Protein AF-W0GQJ8-F1 (afdb_monomer)

Solvent-accessible surface area (backbone atoms only — not comparable to full-atom values): 8960 Å² total; per-residue (Å²): 137,80,65,49,78,54,101,68,22,38,37,36,76,47,78,75,57,93,57,28,29,38,40,39,37,34,38,70,86,71,81,49,79,47,79,46,49,24,33,70,84,68,80,46,71,50,62,57,69,75,44,89,71,63,51,78,64,37,45,52,53,51,49,56,51,50,53,52,52,49,52,46,51,66,75,76,41,80,91,71,61,64,68,58,53,52,50,50,50,44,51,75,75,37,70,55,41,80,42,62,89,45,84,92,41,81,85,30,35,40,35,22,39,62,91,76,65,48,74,80,49,75,46,70,91,69,64,68,84,75,71,55,71,94,62,89,83,64,76,76,79,76,79,80,128

Organism: NCBI:txid838561

Mean predicted aligned error: 10.66 Å

Nearest PDB structures (foldseek):
  3h9x-assembly1_A  TM=8.251E-01  e=6.323E-02  Pseudomonas syringae pv. tomato
  2oy5-assembly1_O  TM=7.895E-01  e=1.108E+00  Borreliella burgdorferi
  4n7c-assembly1_A  TM=8.282E-01  e=5.065E+00  Blattella germanica
  6y2s-assembly1_A  TM=6.500E-01  e=5.693E+00  Escherichia coli K-12
  6y2r-asse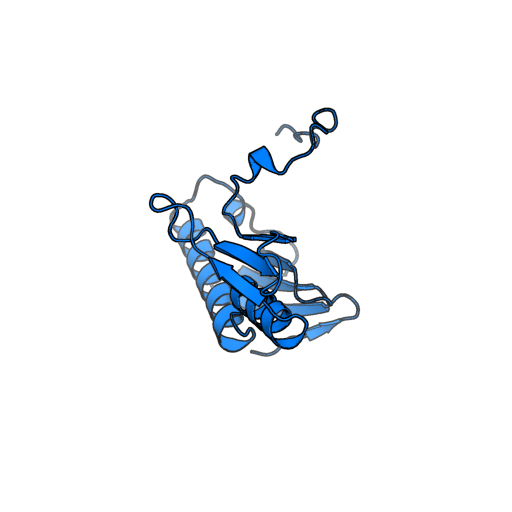mbly1_A  TM=2.737E-01  e=8.571E+00  Escherichia coli K-12

Structure (mmCIF, N/CA/C/O backbone):
data_AF-W0GQJ8-F1
#
_entry.id   AF-W0GQJ8-F1
#
loop_
_atom_site.group_PDB
_atom_site.id
_atom_site.type_symbol
_atom_site.label_atom_id
_atom_site.label_alt_id
_atom_site.label_comp_id
_atom_site.label_asym_id
_atom_site.label_entity_id
_atom_site.label_seq_id
_atom_site.pdbx_PDB_ins_code
_atom_site.Cartn_x
_atom_site.Cartn_y
_atom_site.Cartn_z
_atom_site.occupancy
_atom_site.B_iso_or_equiv
_atom_site.auth_seq_id
_atom_site.auth_comp_id
_atom_site.auth_asym_id
_atom_site.auth_atom_id
_atom_site.pdbx_PDB_model_num
ATOM 1 N N . MET A 1 1 ? -1.853 -10.595 -16.671 1.00 78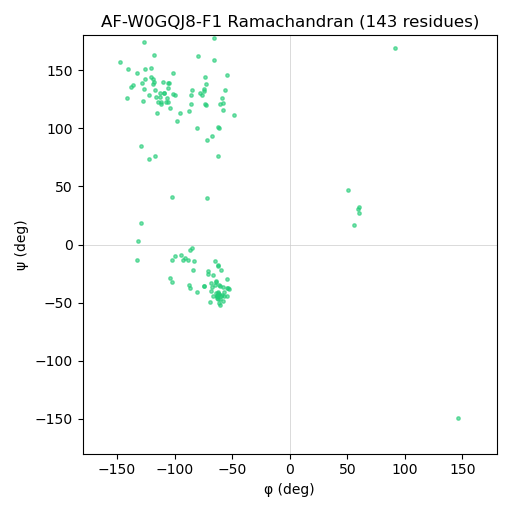.38 1 MET A N 1
ATOM 2 C CA . MET A 1 1 ? -0.418 -10.582 -16.312 1.00 78.38 1 MET A CA 1
ATOM 3 C C . MET A 1 1 ? -0.067 -11.933 -15.739 1.00 78.38 1 MET A C 1
ATOM 5 O O . MET A 1 1 ? -0.856 -12.447 -14.957 1.00 78.38 1 MET A O 1
ATOM 9 N N . GLU A 1 2 ? 1.076 -12.492 -16.117 1.00 84.81 2 GLU A N 1
ATOM 10 C CA . GLU A 1 2 ? 1.544 -13.774 -15.587 1.00 84.81 2 GLU A CA 1
ATOM 11 C C . GLU A 1 2 ? 2.716 -13.528 -14.638 1.00 84.81 2 GLU A C 1
ATOM 13 O O . GLU A 1 2 ? 3.705 -12.902 -15.016 1.00 84.81 2 GLU A O 1
ATOM 18 N N . PHE A 1 3 ? 2.578 -13.983 -13.393 1.00 89.75 3 PHE A N 1
ATOM 19 C CA . PHE A 1 3 ? 3.616 -13.888 -12.372 1.00 89.75 3 PHE A CA 1
ATOM 20 C C . PHE A 1 3 ? 4.256 -15.256 -12.156 1.00 89.75 3 PHE A C 1
ATOM 22 O O . PHE A 1 3 ? 3.566 -16.271 -12.059 1.00 89.75 3 PHE A O 1
ATOM 29 N N . ILE A 1 4 ? 5.576 -15.268 -12.012 1.00 92.75 4 ILE A N 1
ATOM 30 C CA . ILE A 1 4 ? 6.346 -16.432 -11.590 1.00 92.75 4 ILE A CA 1
ATOM 31 C C . ILE A 1 4 ? 6.347 -16.450 -10.063 1.00 92.75 4 ILE A C 1
ATOM 33 O O . ILE A 1 4 ? 6.797 -15.498 -9.427 1.00 92.75 4 ILE A O 1
ATOM 37 N N . ASN A 1 5 ? 5.844 -17.529 -9.471 1.00 90.06 5 ASN A N 1
ATOM 38 C CA . ASN A 1 5 ? 5.883 -17.735 -8.027 1.00 90.06 5 ASN A CA 1
ATOM 39 C C . ASN A 1 5 ? 7.220 -18.375 -7.630 1.00 90.06 5 ASN A C 1
ATOM 41 O O . ASN A 1 5 ? 7.614 -19.395 -8.197 1.00 90.06 5 ASN A O 1
ATOM 45 N N . ASN A 1 6 ? 7.910 -17.785 -6.659 1.00 85.69 6 ASN A N 1
ATOM 46 C CA . ASN A 1 6 ? 9.083 -18.369 -6.025 1.00 85.69 6 ASN A CA 1
ATOM 47 C C . ASN A 1 6 ? 8.906 -18.401 -4.493 1.00 85.69 6 ASN A C 1
ATOM 49 O O . ASN A 1 6 ? 7.946 -17.873 -3.939 1.00 85.69 6 ASN A O 1
ATOM 53 N N . GLN A 1 7 ? 9.843 -19.020 -3.773 1.00 81.56 7 GLN A N 1
ATOM 54 C CA . GLN A 1 7 ? 9.745 -19.142 -2.309 1.00 81.56 7 GLN A CA 1
ATOM 55 C C . GLN A 1 7 ? 9.742 -17.788 -1.566 1.00 81.56 7 GLN A C 1
ATOM 57 O O . GLN A 1 7 ? 9.302 -17.729 -0.416 1.00 81.56 7 GLN A O 1
ATOM 62 N N . GLU A 1 8 ? 10.198 -16.713 -2.215 1.00 85.31 8 GLU A N 1
ATOM 63 C CA . GLU A 1 8 ? 10.331 -15.364 -1.653 1.00 85.31 8 GLU A CA 1
ATOM 64 C C . GLU A 1 8 ? 9.179 -14.415 -2.046 1.00 85.31 8 GLU A C 1
ATOM 66 O O . GLU A 1 8 ? 9.057 -13.335 -1.464 1.00 85.31 8 GLU A O 1
ATOM 71 N N . GLY A 1 9 ? 8.311 -14.808 -2.989 1.00 91.50 9 GLY A N 1
ATOM 72 C CA . GLY A 1 9 ? 7.197 -14.000 -3.479 1.00 91.50 9 GLY A CA 1
ATOM 73 C C . GLY A 1 9 ? 6.873 -14.196 -4.966 1.00 91.50 9 GLY A C 1
ATOM 74 O O . GLY A 1 9 ? 7.023 -15.279 -5.530 1.00 91.50 9 GLY A O 1
ATOM 75 N N . LEU A 1 10 ? 6.383 -13.134 -5.606 1.00 93.44 10 LEU A N 1
ATOM 76 C CA . LEU A 1 10 ? 6.001 -13.121 -7.018 1.00 93.44 10 LEU A CA 1
ATOM 77 C C . LEU A 1 10 ? 6.971 -12.278 -7.841 1.00 93.44 10 LEU A C 1
ATOM 79 O O . LEU A 1 10 ? 7.366 -11.187 -7.433 1.00 93.44 10 LEU A O 1
ATOM 83 N N . ILE A 1 11 ? 7.304 -12.754 -9.037 1.00 94.25 11 ILE A N 1
ATOM 84 C CA . ILE A 1 11 ? 8.158 -12.049 -9.990 1.00 94.25 11 ILE A CA 1
ATOM 85 C C . ILE A 1 11 ? 7.405 -11.859 -11.305 1.00 94.25 11 ILE A C 1
ATOM 87 O O . ILE A 1 11 ? 6.908 -12.817 -11.889 1.00 94.25 11 ILE A O 1
ATOM 91 N N . LEU A 1 12 ? 7.367 -10.624 -11.796 1.00 94.19 12 LEU A N 1
ATOM 92 C CA . LEU A 1 12 ? 6.941 -10.285 -13.150 1.00 94.19 12 LEU A CA 1
ATOM 93 C C . LEU A 1 12 ? 8.142 -9.757 -13.928 1.00 94.19 12 LEU A C 1
ATOM 95 O O . LEU A 1 12 ? 8.831 -8.847 -13.470 1.00 94.19 12 LEU A O 1
ATOM 99 N N . ILE A 1 13 ? 8.358 -10.303 -15.120 1.00 93.75 13 ILE A N 1
ATOM 100 C CA . ILE A 1 13 ? 9.368 -9.826 -16.064 1.00 93.75 13 ILE A CA 1
ATOM 101 C C . ILE A 1 13 ? 8.630 -9.327 -17.303 1.00 93.75 13 ILE A C 1
ATOM 103 O O . ILE A 1 13 ? 7.807 -10.051 -17.862 1.00 93.75 13 ILE A O 1
ATOM 107 N N . LYS A 1 14 ? 8.896 -8.088 -17.726 1.00 93.44 14 LYS A N 1
ATOM 108 C CA . LYS A 1 14 ? 8.274 -7.498 -18.920 1.00 93.44 14 LYS A CA 1
ATOM 109 C C . LYS A 1 14 ? 9.308 -6.725 -19.729 1.00 93.44 14 LYS A C 1
ATOM 111 O O . LYS A 1 14 ? 10.086 -5.952 -19.178 1.00 93.44 14 LYS A O 1
ATOM 116 N N . THR A 1 15 ? 9.298 -6.897 -21.043 1.00 92.19 15 THR A N 1
ATOM 117 C CA . THR A 1 15 ? 10.159 -6.125 -21.945 1.00 92.19 15 THR A CA 1
ATOM 118 C C . THR A 1 15 ? 9.579 -4.722 -22.141 1.0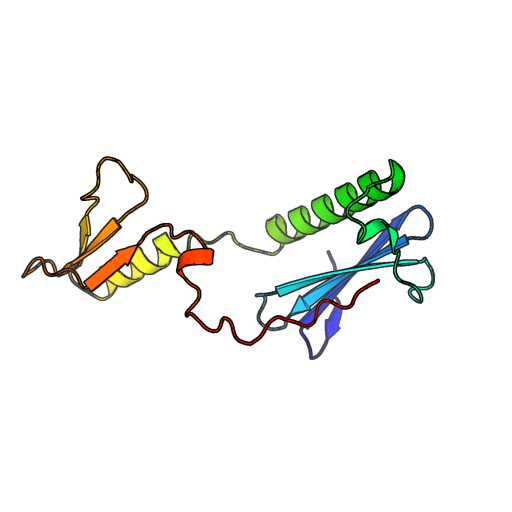0 92.19 15 THR A C 1
ATOM 120 O O . THR A 1 15 ? 8.392 -4.569 -22.426 1.00 92.19 15 THR A O 1
ATOM 123 N N . LEU A 1 16 ? 10.406 -3.685 -21.978 1.00 85.69 16 LEU A N 1
ATOM 124 C CA . LEU A 1 16 ? 10.011 -2.272 -22.116 1.00 85.69 16 LEU A CA 1
ATOM 125 C C . LEU A 1 16 ? 10.278 -1.694 -23.523 1.00 85.69 16 LEU A C 1
ATOM 127 O O . LEU A 1 16 ? 9.825 -0.579 -23.833 1.00 85.69 16 LEU A O 1
ATOM 131 N N . GLY A 1 17 ? 10.992 -2.452 -24.362 1.00 80.94 17 GLY A N 1
ATOM 132 C CA . GLY A 1 17 ? 11.551 -2.032 -25.653 1.00 80.94 17 GLY A CA 1
ATOM 133 C C . GLY A 1 17 ? 12.984 -1.500 -25.523 1.00 80.94 17 GLY A C 1
ATOM 134 O O . GLY A 1 1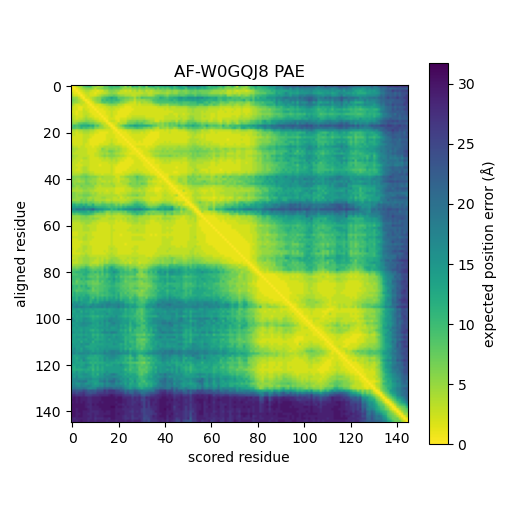7 ? 13.450 -1.271 -24.408 1.00 80.94 17 GLY A O 1
ATOM 135 N N . ASN A 1 18 ? 13.667 -1.299 -26.659 1.00 77.12 18 ASN A N 1
ATOM 136 C CA . ASN A 1 18 ? 15.060 -0.818 -26.737 1.00 77.12 18 ASN A CA 1
ATOM 137 C C . ASN A 1 18 ? 16.027 -1.604 -25.837 1.00 77.12 18 ASN A C 1
ATOM 139 O O . ASN A 1 18 ? 16.789 -1.009 -25.077 1.00 77.12 18 ASN A O 1
ATOM 143 N N . ASP A 1 19 ? 15.941 -2.933 -25.887 1.00 86.25 19 ASP A N 1
ATOM 144 C CA . ASP A 1 19 ? 16.831 -3.830 -25.147 1.00 86.25 19 ASP A CA 1
ATOM 145 C C . ASP A 1 19 ? 16.806 -3.639 -23.623 1.00 86.25 19 ASP A C 1
ATOM 147 O O . ASP A 1 19 ? 17.802 -3.879 -22.950 1.00 86.25 19 ASP A O 1
ATOM 151 N N . LEU A 1 20 ? 15.663 -3.221 -23.066 1.00 92.19 20 LEU A N 1
ATOM 152 C CA . LEU A 1 20 ? 15.452 -3.137 -21.622 1.00 92.19 20 LEU A CA 1
ATOM 153 C C . LEU A 1 20 ? 14.311 -4.040 -21.157 1.00 92.19 20 LEU A C 1
ATOM 155 O O . LEU A 1 20 ? 13.243 -4.123 -21.776 1.00 92.19 20 LEU A O 1
ATOM 159 N N . ASN A 1 21 ? 14.516 -4.634 -19.990 1.00 93.44 21 ASN A N 1
ATOM 160 C CA . ASN A 1 21 ? 13.535 -5.424 -19.270 1.00 93.44 21 ASN A CA 1
ATOM 161 C C . ASN A 1 21 ? 13.274 -4.807 -17.897 1.00 93.44 21 ASN A C 1
ATOM 163 O O . ASN A 1 21 ? 14.178 -4.293 -17.243 1.00 93.44 21 ASN A O 1
ATOM 167 N N . VAL A 1 22 ? 12.030 -4.880 -17.434 1.00 94.81 22 VAL A N 1
ATOM 168 C CA . VAL A 1 22 ? 11.674 -4.568 -16.051 1.00 94.81 22 VAL A CA 1
ATOM 169 C C . VAL A 1 22 ? 11.379 -5.851 -15.296 1.00 94.81 22 VAL A C 1
ATOM 171 O O . VAL A 1 22 ? 10.659 -6.724 -15.781 1.00 94.81 22 VAL A O 1
ATOM 174 N N . VAL A 1 23 ? 11.936 -5.938 -14.095 1.00 94.69 23 VAL A N 1
ATOM 175 C CA . VAL A 1 23 ? 11.712 -7.011 -13.135 1.00 94.69 23 VAL A CA 1
ATOM 176 C C . VAL A 1 23 ? 11.019 -6.418 -11.924 1.00 94.69 23 VAL A C 1
ATOM 178 O O . VAL A 1 23 ? 11.595 -5.622 -11.183 1.00 94.69 23 VAL A O 1
ATOM 181 N N . ILE A 1 24 ? 9.773 -6.819 -11.717 1.00 94.38 24 ILE A N 1
ATOM 182 C CA . ILE A 1 24 ? 8.970 -6.421 -10.567 1.00 94.38 24 ILE A CA 1
ATOM 183 C C . ILE A 1 24 ? 8.900 -7.613 -9.625 1.00 94.38 24 ILE A C 1
ATOM 185 O O . ILE A 1 24 ? 8.461 -8.691 -10.016 1.00 94.38 24 ILE A O 1
ATOM 189 N N . LYS A 1 25 ? 9.343 -7.415 -8.386 1.00 94.38 25 LYS A N 1
ATOM 190 C CA . LYS A 1 25 ? 9.312 -8.423 -7.326 1.00 94.38 25 LYS A CA 1
ATOM 191 C C . LYS A 1 25 ? 8.355 -7.959 -6.241 1.00 94.38 25 LYS A C 1
ATOM 193 O O . LYS A 1 25 ? 8.541 -6.878 -5.684 1.00 94.38 25 LYS A O 1
ATOM 198 N N . ILE A 1 26 ? 7.350 -8.769 -5.955 1.00 93.19 26 ILE A N 1
ATOM 199 C CA . ILE A 1 26 ? 6.401 -8.566 -4.863 1.00 93.19 26 ILE A CA 1
ATOM 200 C C . ILE A 1 26 ? 6.763 -9.581 -3.788 1.00 93.19 26 ILE A C 1
ATOM 202 O O . ILE A 1 26 ? 6.886 -10.766 -4.094 1.00 93.19 26 ILE A O 1
ATOM 206 N N . ASP A 1 27 ? 6.982 -9.129 -2.557 1.00 91.81 27 ASP A N 1
ATOM 207 C CA . ASP A 1 27 ? 7.305 -10.035 -1.456 1.00 91.81 27 ASP A CA 1
ATOM 208 C C . ASP A 1 27 ? 6.135 -10.971 -1.117 1.00 91.81 27 ASP A C 1
ATOM 210 O O . ASP A 1 27 ? 4.975 -10.704 -1.428 1.00 91.81 27 ASP A O 1
ATOM 214 N N . LYS A 1 28 ? 6.448 -12.096 -0.469 1.00 90.44 28 LYS A N 1
ATOM 215 C CA . LYS A 1 28 ? 5.467 -13.120 -0.077 1.00 90.44 28 LYS A CA 1
ATOM 216 C C . LYS A 1 28 ? 4.295 -12.582 0.756 1.00 90.44 28 LYS A C 1
ATOM 218 O O . LYS A 1 28 ? 3.198 -13.129 0.674 1.00 90.44 28 LYS A O 1
ATOM 223 N N . ASP A 1 29 ? 4.528 -11.528 1.536 1.00 87.56 29 ASP A N 1
ATOM 224 C CA . ASP A 1 29 ? 3.508 -10.896 2.379 1.00 87.56 29 ASP A CA 1
ATOM 225 C C . ASP A 1 29 ? 2.689 -9.826 1.634 1.00 87.56 29 ASP A C 1
ATOM 227 O O . ASP A 1 29 ? 1.720 -9.304 2.186 1.00 87.56 29 ASP A O 1
ATOM 231 N N . PHE A 1 30 ? 3.038 -9.513 0.380 1.00 86.12 30 PHE A N 1
ATOM 232 C CA . PHE A 1 30 ? 2.386 -8.506 -0.464 1.00 86.12 30 PHE A CA 1
ATOM 233 C C . PHE A 1 30 ? 2.422 -7.080 0.119 1.00 86.12 30 PHE A C 1
ATOM 235 O O . PHE A 1 30 ? 1.509 -6.279 -0.094 1.00 86.12 30 PHE A O 1
ATOM 242 N N . ILE A 1 31 ? 3.484 -6.748 0.857 1.00 84.69 31 ILE A N 1
ATOM 243 C CA . ILE A 1 31 ? 3.681 -5.456 1.532 1.00 84.69 31 ILE A CA 1
ATOM 244 C C . ILE A 1 31 ? 4.698 -4.591 0.780 1.00 84.69 31 ILE A C 1
ATOM 246 O O . ILE A 1 31 ? 4.631 -3.359 0.841 1.00 84.69 31 ILE A O 1
ATOM 250 N N . LYS A 1 32 ? 5.650 -5.203 0.068 1.00 88.50 32 LYS A N 1
ATOM 251 C CA . LYS A 1 32 ? 6.737 -4.500 -0.618 1.00 88.50 32 LYS A CA 1
ATOM 252 C C . LYS A 1 32 ? 6.804 -4.888 -2.084 1.00 88.50 32 LYS A C 1
ATOM 254 O O . LYS A 1 32 ? 6.830 -6.061 -2.442 1.00 88.50 32 LYS A O 1
ATOM 259 N N . ILE A 1 33 ? 6.935 -3.864 -2.922 1.00 90.81 33 ILE A N 1
ATOM 260 C CA . ILE A 1 33 ? 7.227 -4.003 -4.346 1.00 90.81 33 ILE A CA 1
ATOM 261 C C . ILE A 1 33 ? 8.633 -3.457 -4.588 1.00 90.81 33 ILE A C 1
ATOM 263 O O . ILE A 1 33 ? 8.919 -2.299 -4.278 1.00 90.81 33 ILE A O 1
ATOM 267 N N . LYS A 1 34 ? 9.513 -4.291 -5.142 1.00 93.06 34 LYS A N 1
ATOM 268 C CA . LYS A 1 34 ? 10.825 -3.889 -5.652 1.00 93.06 34 LYS A CA 1
ATOM 269 C C . LYS A 1 34 ? 10.786 -3.886 -7.173 1.00 93.06 34 LYS A C 1
ATOM 271 O O . LYS A 1 34 ? 10.235 -4.800 -7.780 1.00 93.06 34 LYS A O 1
ATOM 276 N N . VAL A 1 35 ? 11.403 -2.878 -7.775 1.00 94.00 35 VAL A N 1
ATOM 277 C CA . VAL A 1 35 ? 11.468 -2.731 -9.227 1.00 94.00 35 VAL A CA 1
ATOM 278 C C . VAL A 1 35 ? 12.912 -2.549 -9.648 1.00 94.00 35 VAL A C 1
ATOM 280 O O . VAL A 1 35 ? 13.580 -1.626 -9.183 1.00 94.00 35 VAL A O 1
ATOM 283 N N . ASP A 1 36 ? 13.365 -3.431 -10.531 1.00 94.56 36 ASP A N 1
ATOM 284 C CA . ASP A 1 36 ? 14.673 -3.354 -11.161 1.00 94.56 36 ASP A CA 1
ATOM 285 C C . ASP A 1 36 ? 14.509 -3.231 -12.682 1.00 94.56 36 ASP A C 1
ATOM 287 O O . ASP A 1 36 ? 13.656 -3.893 -13.272 1.00 94.56 36 ASP A O 1
ATOM 291 N N . VAL A 1 37 ? 15.305 -2.368 -13.318 1.00 93.69 37 VAL A N 1
ATOM 292 C CA . VAL A 1 37 ? 15.357 -2.243 -14.785 1.00 93.69 37 VAL A CA 1
ATOM 293 C C . VAL A 1 37 ? 16.712 -2.749 -15.247 1.00 93.69 37 VAL A C 1
ATOM 295 O O . VAL A 1 37 ? 17.742 -2.233 -14.812 1.00 93.69 37 VAL A O 1
ATOM 298 N N . LEU A 1 38 ? 16.695 -3.762 -16.102 1.00 93.88 38 LEU A N 1
ATOM 299 C CA . LEU A 1 38 ? 17.865 -4.468 -16.601 1.00 93.88 38 LEU A CA 1
ATOM 300 C C . LEU A 1 38 ? 17.982 -4.312 -18.117 1.00 93.88 38 LEU A C 1
ATOM 302 O O . LEU A 1 38 ? 17.015 -3.961 -18.797 1.00 93.88 38 LEU A O 1
ATOM 306 N N . ASP A 1 39 ? 19.167 -4.597 -18.634 1.00 91.31 39 ASP A N 1
ATOM 307 C CA . ASP A 1 39 ? 19.417 -4.780 -20.058 1.00 91.31 39 ASP A CA 1
ATOM 308 C C . ASP A 1 39 ? 18.705 -6.023 -20.638 1.00 91.31 39 ASP A C 1
ATOM 310 O O . ASP A 1 39 ? 18.029 -6.794 -19.942 1.00 91.31 39 ASP A O 1
ATOM 314 N N . SER A 1 40 ? 18.844 -6.225 -21.950 1.00 88.31 40 SER A N 1
ATOM 315 C CA . SER A 1 40 ? 18.175 -7.308 -22.677 1.00 88.31 40 SER A CA 1
ATOM 316 C C . SER A 1 40 ? 18.633 -8.685 -22.214 1.00 88.31 40 SER A C 1
ATOM 318 O O . SER A 1 40 ? 17.826 -9.613 -22.206 1.00 88.31 40 SER A O 1
ATOM 320 N N . GLN A 1 41 ? 19.892 -8.796 -21.781 1.00 87.38 41 GLN A N 1
ATOM 321 C CA . GLN A 1 41 ? 20.485 -10.030 -21.272 1.00 87.38 41 GLN A CA 1
ATOM 322 C C . GLN A 1 41 ? 20.206 -10.260 -19.781 1.00 87.38 41 GLN A C 1
ATOM 324 O O . GLN A 1 41 ? 20.561 -11.312 -19.254 1.00 87.38 41 GLN A O 1
ATOM 329 N N . MET A 1 42 ? 19.533 -9.320 -19.104 1.00 87.19 42 MET A N 1
ATOM 330 C CA . MET A 1 42 ? 19.196 -9.398 -17.678 1.00 87.19 42 MET A CA 1
ATOM 331 C C . MET A 1 42 ? 20.435 -9.499 -16.770 1.00 87.19 42 MET A C 1
ATOM 333 O O . MET A 1 42 ? 20.363 -10.045 -15.668 1.00 87.19 42 MET A O 1
ATOM 337 N N . THR A 1 43 ? 21.567 -8.967 -17.232 1.00 88.38 43 THR A N 1
ATOM 338 C CA . THR A 1 43 ? 22.869 -9.023 -16.559 1.00 88.38 43 THR A CA 1
ATOM 339 C C . THR A 1 43 ? 23.235 -7.722 -15.857 1.00 88.38 43 THR A C 1
ATOM 341 O O . THR A 1 43 ? 23.881 -7.761 -14.810 1.00 88.38 43 THR A O 1
ATOM 344 N N . GLU A 1 44 ? 22.804 -6.574 -16.381 1.00 89.44 44 GLU A N 1
ATOM 345 C CA . GLU A 1 44 ? 23.224 -5.260 -15.891 1.00 89.44 44 GLU A CA 1
ATOM 346 C C . GLU A 1 44 ? 22.040 -4.343 -15.588 1.00 89.44 44 GLU A C 1
ATOM 348 O O . GLU A 1 44 ? 21.070 -4.266 -16.338 1.00 89.44 44 GLU A O 1
ATOM 353 N N . LEU A 1 45 ? 22.136 -3.598 -14.481 1.00 92.12 45 LEU A N 1
ATOM 354 C CA . LEU A 1 45 ? 21.146 -2.587 -14.108 1.00 92.12 45 LEU A CA 1
ATOM 355 C C . LEU A 1 45 ? 21.279 -1.342 -14.984 1.00 92.12 45 LEU A C 1
ATOM 357 O O . LEU A 1 45 ? 22.353 -0.741 -15.077 1.00 92.12 45 LEU A O 1
ATOM 361 N N . PHE A 1 46 ? 20.153 -0.868 -15.511 1.00 90.81 46 PHE A N 1
ATOM 362 C CA . PHE A 1 46 ? 20.082 0.396 -16.228 1.00 90.81 46 PHE A CA 1
ATOM 363 C C . PHE A 1 46 ? 20.216 1.579 -15.254 1.00 90.81 46 PHE A C 1
ATOM 365 O O . PHE A 1 46 ? 19.237 2.102 -14.718 1.00 90.81 46 PHE A O 1
ATOM 372 N N . GLN A 1 47 ? 21.453 2.020 -15.021 1.00 88.88 47 GLN A N 1
ATOM 373 C CA . GLN A 1 47 ? 21.799 3.007 -13.989 1.00 88.88 47 GLN A CA 1
ATOM 374 C C . GLN A 1 47 ? 21.009 4.318 -14.092 1.00 88.88 47 GLN A C 1
ATOM 376 O O . GLN A 1 47 ? 20.595 4.877 -13.076 1.00 88.88 47 GLN A O 1
ATOM 381 N N . SER A 1 48 ? 20.726 4.796 -15.309 1.00 87.06 48 SER A N 1
ATOM 382 C CA . SER A 1 48 ? 19.985 6.048 -15.522 1.00 87.06 48 SER A CA 1
ATOM 383 C C . SER A 1 48 ? 18.534 6.004 -15.024 1.00 87.06 48 SER A C 1
ATOM 385 O O . SER A 1 48 ? 17.900 7.053 -14.892 1.00 87.06 48 SER A O 1
ATOM 387 N N . PHE A 1 49 ? 17.990 4.821 -14.726 1.00 87.50 49 PHE A N 1
ATOM 388 C CA . PHE A 1 49 ? 16.705 4.687 -14.040 1.00 87.50 49 PHE A CA 1
ATOM 389 C C . PHE A 1 49 ? 16.776 5.165 -12.581 1.00 87.50 49 PHE A C 1
ATOM 391 O O . PHE A 1 49 ? 15.825 5.759 -12.077 1.00 87.50 49 PHE A O 1
ATOM 398 N N . TYR A 1 50 ? 17.915 4.985 -11.914 1.00 86.31 50 TYR A N 1
ATOM 399 C CA . TYR A 1 50 ? 18.083 5.280 -10.487 1.00 86.31 50 TYR A CA 1
ATOM 400 C C . TYR A 1 50 ? 18.610 6.694 -10.213 1.00 86.31 50 TYR A C 1
ATOM 402 O O . TYR A 1 50 ? 18.543 7.181 -9.082 1.00 86.31 50 TYR A O 1
ATOM 410 N N . THR A 1 51 ? 19.107 7.396 -11.234 1.00 85.56 51 THR A N 1
ATOM 411 C CA . THR A 1 51 ? 19.611 8.764 -11.082 1.00 85.56 51 THR A CA 1
ATOM 412 C C . THR A 1 51 ? 18.472 9.772 -10.906 1.00 85.56 51 THR A C 1
ATOM 414 O O . THR A 1 51 ? 17.396 9.657 -11.505 1.00 85.56 51 THR A O 1
ATOM 417 N N . LYS A 1 52 ? 18.708 10.805 -10.082 1.00 78.94 52 LYS A N 1
ATOM 418 C CA . LYS A 1 52 ? 17.763 11.924 -9.892 1.00 78.94 52 LYS A CA 1
ATOM 419 C C . LYS A 1 52 ? 17.649 12.792 -11.142 1.00 78.94 52 LYS A C 1
ATOM 421 O O . LYS A 1 52 ? 16.557 13.225 -11.493 1.00 78.94 52 LYS A O 1
ATOM 426 N N . THR A 1 53 ? 18.772 13.031 -11.811 1.00 75.25 53 THR A N 1
ATOM 427 C CA . THR A 1 53 ? 18.823 13.703 -13.107 1.00 75.25 53 THR A CA 1
ATOM 428 C C . THR A 1 53 ? 18.299 12.750 -14.175 1.00 75.25 53 THR A C 1
ATOM 430 O O . THR A 1 53 ? 18.805 11.638 -14.340 1.00 75.25 53 THR A O 1
ATOM 433 N N . ALA A 1 54 ? 17.233 13.165 -14.858 1.00 74.31 54 ALA A N 1
ATOM 434 C CA . ALA A 1 54 ? 16.619 12.396 -15.928 1.00 74.31 54 ALA A CA 1
ATOM 435 C C . ALA A 1 54 ? 17.050 12.964 -17.281 1.00 74.31 54 ALA A C 1
ATOM 437 O O . ALA A 1 54 ? 16.933 14.164 -17.521 1.00 74.31 54 ALA A O 1
ATOM 438 N N . THR A 1 55 ? 17.529 12.094 -18.166 1.00 81.00 55 THR A N 1
ATOM 439 C CA . THR A 1 55 ? 17.548 12.390 -19.599 1.00 81.00 55 THR A CA 1
ATOM 440 C C . THR A 1 55 ? 16.143 12.149 -20.149 1.00 81.00 55 THR A C 1
ATOM 442 O O . THR A 1 55 ? 15.337 11.452 -19.526 1.00 81.00 55 THR A O 1
ATOM 445 N N . THR A 1 56 ? 15.827 12.681 -21.331 1.00 85.19 56 THR A N 1
ATOM 446 C CA . THR A 1 56 ? 14.522 12.449 -21.979 1.00 85.19 56 THR A CA 1
ATOM 447 C C . THR A 1 56 ? 14.197 10.956 -22.085 1.00 85.19 56 THR A C 1
ATOM 449 O O . THR A 1 56 ? 13.064 10.547 -21.846 1.00 85.19 56 THR A O 1
ATOM 452 N N . TYR A 1 57 ? 15.207 10.127 -22.364 1.00 86.25 57 TYR A N 1
ATOM 453 C CA . TYR A 1 57 ? 15.049 8.680 -22.442 1.00 86.25 57 TYR A CA 1
ATOM 454 C C . TYR A 1 57 ? 14.766 8.034 -21.078 1.00 86.25 57 TYR A C 1
ATOM 456 O O . TYR A 1 57 ? 13.796 7.289 -20.943 1.00 86.25 57 TYR A O 1
ATOM 464 N N . SER A 1 58 ? 15.552 8.341 -20.037 1.00 87.62 58 SER A N 1
ATOM 465 C CA . SER A 1 58 ? 15.310 7.741 -18.718 1.00 87.62 58 SER A CA 1
ATOM 466 C C . SER A 1 58 ? 13.995 8.209 -18.090 1.00 87.62 58 SER A C 1
ATOM 468 O O . SER A 1 58 ? 13.377 7.451 -17.344 1.00 87.62 58 SER A O 1
ATOM 470 N N . ALA A 1 59 ? 13.509 9.403 -18.445 1.00 89.19 59 ALA A N 1
ATOM 471 C CA . ALA A 1 59 ? 12.164 9.853 -18.098 1.00 89.19 59 ALA A CA 1
ATOM 472 C C . ALA A 1 59 ? 11.076 8.969 -18.734 1.00 89.19 59 ALA A C 1
ATOM 474 O O . ALA A 1 59 ? 10.172 8.529 -18.031 1.00 89.19 59 ALA A O 1
ATOM 475 N N . GLN A 1 60 ? 11.186 8.642 -20.027 1.00 90.88 60 GLN A N 1
ATOM 476 C CA . GLN A 1 60 ? 10.231 7.754 -20.704 1.00 90.88 60 GLN A CA 1
ATOM 477 C C . GLN A 1 60 ? 10.216 6.345 -20.099 1.00 90.88 60 GLN A C 1
ATOM 479 O O . GLN A 1 60 ? 9.145 5.776 -19.894 1.00 90.88 60 GLN A O 1
ATOM 484 N N . VAL A 1 61 ? 11.391 5.793 -19.775 1.00 91.44 61 VAL A N 1
ATOM 485 C CA . VAL A 1 61 ? 11.502 4.494 -19.091 1.00 91.44 61 VAL A CA 1
ATOM 486 C C . VAL A 1 61 ? 10.807 4.546 -17.729 1.00 91.44 61 VAL A C 1
ATOM 488 O O . VAL A 1 61 ? 10.003 3.669 -17.423 1.00 91.44 61 VAL A O 1
ATOM 491 N N . LYS A 1 62 ? 11.050 5.597 -16.933 1.00 92.12 62 LYS A N 1
ATOM 492 C CA . LYS A 1 62 ? 10.381 5.798 -15.637 1.00 92.12 62 LYS A CA 1
ATOM 493 C C . LYS A 1 62 ? 8.864 5.869 -15.768 1.00 92.12 62 LYS A C 1
ATOM 495 O O . LYS A 1 62 ? 8.175 5.237 -14.975 1.00 92.12 62 LYS A O 1
ATOM 500 N N . THR A 1 63 ? 8.348 6.585 -16.765 1.00 92.62 63 THR A N 1
ATOM 501 C CA . THR A 1 63 ? 6.905 6.649 -17.026 1.00 92.62 63 THR A CA 1
ATOM 502 C C . THR A 1 63 ? 6.340 5.266 -17.333 1.00 92.62 63 THR A C 1
ATOM 504 O O . THR A 1 63 ? 5.442 4.828 -16.627 1.00 92.62 63 THR A O 1
ATOM 507 N N . LYS A 1 64 ? 6.932 4.521 -18.278 1.00 93.56 64 LYS A N 1
ATOM 508 C CA . LYS A 1 64 ? 6.475 3.161 -18.619 1.00 93.56 64 LYS A CA 1
ATOM 509 C C . LYS A 1 64 ? 6.472 2.214 -17.416 1.00 93.56 64 LYS A C 1
ATOM 511 O O . LYS A 1 64 ? 5.561 1.407 -17.260 1.00 93.56 64 LYS A O 1
ATOM 516 N N . VAL A 1 65 ? 7.504 2.296 -16.576 1.00 93.94 65 VAL A N 1
ATOM 517 C CA . VAL A 1 65 ? 7.599 1.492 -15.352 1.00 93.94 65 VAL A CA 1
ATOM 518 C C . VAL A 1 65 ? 6.516 1.893 -14.350 1.00 93.94 65 VAL A C 1
ATOM 520 O O . VAL A 1 65 ? 5.864 1.017 -13.791 1.00 93.94 65 VAL A O 1
ATOM 523 N N . ASN A 1 66 ? 6.285 3.191 -14.145 1.00 93.94 66 ASN A N 1
ATOM 524 C CA . ASN A 1 66 ? 5.220 3.674 -13.266 1.00 93.94 66 ASN A CA 1
ATOM 525 C C . ASN A 1 66 ? 3.831 3.262 -13.762 1.00 93.94 66 ASN A C 1
ATOM 527 O O . ASN A 1 66 ? 3.012 2.840 -12.952 1.00 93.94 66 ASN A O 1
ATOM 531 N N . ASP A 1 67 ? 3.582 3.330 -15.068 1.00 94.81 67 ASP A N 1
ATOM 532 C CA . ASP A 1 67 ? 2.321 2.889 -15.666 1.00 94.81 67 ASP A CA 1
ATOM 533 C C . ASP A 1 67 ? 2.098 1.393 -15.419 1.00 94.81 67 ASP A C 1
ATOM 535 O O . ASP A 1 67 ? 1.014 0.994 -15.002 1.00 94.81 67 ASP A O 1
ATOM 539 N N . LEU A 1 68 ? 3.145 0.573 -15.567 1.00 94.19 68 LEU A N 1
ATOM 540 C CA . LEU A 1 68 ? 3.079 -0.856 -15.261 1.00 94.19 68 LEU A CA 1
ATOM 541 C C . LEU A 1 68 ? 2.816 -1.129 -13.772 1.00 94.19 68 LEU A C 1
ATOM 543 O O . LEU A 1 68 ? 2.036 -2.018 -13.438 1.00 94.19 68 LEU A O 1
ATOM 547 N N . ILE A 1 69 ? 3.451 -0.381 -12.866 1.00 93.38 69 ILE A N 1
ATOM 548 C CA . ILE A 1 69 ? 3.193 -0.502 -11.423 1.00 93.38 69 ILE A CA 1
ATOM 549 C C . ILE A 1 69 ? 1.742 -0.127 -11.114 1.00 93.38 69 ILE A C 1
ATOM 551 O O . ILE A 1 69 ? 1.082 -0.839 -10.362 1.00 93.38 69 ILE A O 1
ATOM 555 N N . ASN A 1 70 ? 1.234 0.960 -11.698 1.00 92.56 70 ASN A N 1
ATOM 556 C CA . ASN A 1 70 ? -0.150 1.384 -11.509 1.00 92.56 70 ASN A CA 1
ATOM 557 C C . ASN A 1 70 ? -1.130 0.327 -12.031 1.00 92.56 70 ASN A C 1
ATOM 559 O O . ASN A 1 70 ? -2.063 -0.025 -11.319 1.00 92.56 70 ASN A O 1
ATOM 563 N N . GLU A 1 71 ? -0.865 -0.256 -13.203 1.00 93.69 71 GLU A N 1
ATOM 564 C CA . GLU A 1 71 ? -1.653 -1.360 -13.762 1.00 93.69 71 GLU A CA 1
ATOM 565 C C . GLU A 1 71 ? -1.695 -2.560 -12.795 1.00 93.69 71 GLU A C 1
ATOM 567 O O . GLU A 1 71 ? -2.758 -3.120 -12.533 1.00 93.69 71 GLU A O 1
ATOM 572 N N . ILE A 1 72 ? -0.554 -2.927 -12.195 1.00 91.81 72 ILE A N 1
ATOM 573 C CA . ILE A 1 72 ? -0.489 -3.994 -11.182 1.00 91.81 72 ILE A CA 1
ATOM 574 C C . ILE A 1 72 ? -1.324 -3.630 -9.953 1.00 91.81 72 ILE A C 1
ATOM 576 O O . ILE A 1 72 ? -2.087 -4.462 -9.468 1.00 91.81 72 ILE A O 1
ATOM 580 N N . LEU A 1 73 ? -1.189 -2.406 -9.441 1.00 90.44 73 LEU A N 1
ATOM 581 C CA . LEU A 1 73 ? -1.925 -1.950 -8.261 1.00 90.44 73 LEU A CA 1
ATOM 582 C C . LEU A 1 73 ? -3.438 -1.899 -8.499 1.00 90.44 73 LEU A C 1
ATOM 584 O O . LEU A 1 73 ? -4.197 -2.143 -7.568 1.00 90.44 73 LEU A O 1
ATOM 588 N N . GLU A 1 74 ? -3.880 -1.600 -9.717 1.00 90.12 74 GLU A N 1
ATOM 589 C CA . GLU A 1 74 ? -5.300 -1.544 -10.066 1.00 90.12 74 GLU A CA 1
ATOM 590 C C . GLU A 1 74 ? -5.900 -2.929 -10.325 1.00 90.12 74 GLU A C 1
ATOM 592 O O . GLU A 1 74 ? -7.016 -3.205 -9.890 1.00 90.12 74 GLU A O 1
ATOM 597 N N . VAL A 1 75 ? -5.169 -3.810 -11.015 1.00 90.50 75 VAL A N 1
ATOM 598 C CA . VAL A 1 75 ? -5.682 -5.127 -11.427 1.00 90.50 75 VAL A CA 1
ATOM 599 C C . VAL A 1 75 ? -5.490 -6.186 -10.343 1.00 90.50 75 VAL A C 1
ATOM 601 O O . VAL A 1 75 ? -6.342 -7.056 -10.170 1.00 90.50 75 VAL A O 1
ATOM 604 N N . CYS A 1 76 ? -4.367 -6.146 -9.623 1.00 88.38 76 CYS A N 1
ATOM 605 C CA . CYS A 1 76 ? -3.970 -7.216 -8.704 1.00 88.38 76 CYS A CA 1
ATOM 606 C C . CYS A 1 76 ? -4.234 -6.885 -7.229 1.00 88.38 76 CYS A C 1
ATOM 608 O O . CYS A 1 76 ? -4.176 -7.786 -6.395 1.00 88.38 76 CYS A O 1
ATOM 610 N N . PHE A 1 77 ? -4.517 -5.623 -6.885 1.00 87.38 77 PHE A N 1
ATOM 611 C CA . PHE A 1 77 ? -4.711 -5.199 -5.500 1.00 87.38 77 PHE A CA 1
ATOM 612 C C . PHE A 1 77 ? -6.046 -4.487 -5.302 1.00 87.38 77 PHE A C 1
ATOM 614 O O . PHE A 1 77 ? -6.497 -3.684 -6.110 1.00 87.38 77 PHE A O 1
ATOM 621 N N . ILE A 1 78 ? -6.666 -4.741 -4.151 1.00 84.06 78 ILE A N 1
ATOM 622 C CA . ILE A 1 78 ? -7.858 -4.015 -3.723 1.00 84.06 78 ILE A CA 1
ATOM 623 C C . ILE A 1 78 ? -7.403 -2.880 -2.819 1.00 84.06 78 ILE A C 1
ATOM 625 O O . ILE A 1 78 ? -6.943 -3.104 -1.692 1.00 84.06 78 ILE A O 1
ATOM 629 N N . LYS A 1 79 ? -7.584 -1.643 -3.286 1.00 81.00 79 LYS A N 1
ATOM 630 C CA . LYS A 1 79 ? -7.365 -0.463 -2.455 1.00 81.00 79 LYS A CA 1
ATOM 631 C C . LYS A 1 79 ? -8.265 -0.541 -1.224 1.00 81.00 79 LYS A C 1
ATOM 633 O O . LYS A 1 79 ? -9.487 -0.523 -1.316 1.00 81.00 79 LYS A O 1
ATOM 638 N N . THR A 1 80 ? -7.638 -0.633 -0.062 1.00 81.00 80 THR A N 1
ATOM 639 C CA . THR A 1 80 ? -8.319 -0.688 1.228 1.00 81.00 80 THR A CA 1
ATOM 640 C C . THR A 1 80 ? -8.083 0.618 1.970 1.00 81.00 80 THR A C 1
ATOM 642 O O . THR A 1 80 ? -6.935 1.025 2.150 1.00 81.00 80 THR A O 1
ATOM 645 N N . ASP A 1 81 ? -9.150 1.236 2.473 1.00 84.56 81 ASP A N 1
ATOM 646 C CA . ASP A 1 81 ? -9.026 2.266 3.500 1.00 84.56 81 ASP A CA 1
ATOM 647 C C . ASP A 1 81 ? -8.853 1.584 4.869 1.00 84.56 81 ASP A C 1
ATOM 649 O O . ASP A 1 81 ? -9.797 1.074 5.478 1.00 84.56 81 ASP A O 1
ATOM 653 N N . LEU A 1 82 ? -7.604 1.525 5.340 1.00 84.81 82 LEU A N 1
ATOM 654 C CA . LEU A 1 82 ? -7.275 0.928 6.635 1.00 84.81 82 LEU A CA 1
ATOM 655 C C . LEU A 1 82 ? -7.988 1.652 7.786 1.00 84.81 82 LEU A C 1
ATOM 657 O O . LEU A 1 82 ? -8.406 1.006 8.745 1.00 84.81 82 LEU A O 1
ATOM 661 N N . GLN A 1 83 ? -8.155 2.976 7.690 1.00 87.81 83 GLN A N 1
ATOM 662 C CA . GLN A 1 83 ? -8.864 3.748 8.706 1.00 87.81 83 GLN A CA 1
ATOM 663 C C . GLN A 1 83 ? -10.327 3.303 8.775 1.00 87.81 83 GLN A C 1
ATOM 665 O O . GLN A 1 83 ? -10.850 3.108 9.870 1.00 87.81 83 GLN A O 1
ATOM 670 N N . GLU A 1 84 ? -10.979 3.112 7.628 1.00 88.75 84 GLU A N 1
ATOM 671 C CA . GLU A 1 84 ? -12.360 2.628 7.567 1.00 88.75 84 GLU A CA 1
ATOM 672 C C . GLU A 1 84 ? -12.502 1.212 8.138 1.00 88.75 84 GLU A C 1
ATOM 674 O O . GLU A 1 84 ? -13.387 0.974 8.960 1.00 88.75 84 GLU A O 1
ATOM 679 N N . LYS A 1 85 ? -11.586 0.292 7.800 1.00 90.81 85 LYS A N 1
ATOM 680 C CA . LYS A 1 85 ? -11.583 -1.064 8.376 1.00 90.81 85 LYS A CA 1
ATOM 681 C C . LYS A 1 85 ? -11.429 -1.054 9.896 1.00 90.81 85 LYS A C 1
ATOM 683 O O . LYS A 1 85 ? -12.162 -1.759 10.584 1.00 90.81 85 LYS A O 1
ATOM 688 N N . LEU A 1 86 ? -10.511 -0.247 10.429 1.00 91.62 86 LEU A N 1
ATOM 689 C CA . LEU A 1 86 ? -10.295 -0.139 11.875 1.00 91.62 86 LEU A CA 1
ATOM 690 C C . LEU A 1 86 ? -11.487 0.506 12.592 1.00 91.62 86 LEU A C 1
ATOM 692 O O . LEU A 1 86 ? -11.842 0.096 13.698 1.00 91.62 86 LEU A O 1
ATOM 696 N N . ILE A 1 87 ? -12.126 1.495 11.962 1.00 91.06 87 ILE A N 1
ATOM 697 C CA . ILE A 1 87 ? -13.363 2.093 12.466 1.00 91.06 87 ILE A CA 1
ATOM 698 C C . ILE A 1 87 ? -14.472 1.043 12.535 1.00 91.06 87 ILE A C 1
ATOM 700 O O . ILE A 1 87 ? -15.082 0.889 13.592 1.00 91.06 87 ILE A O 1
ATOM 704 N N . LYS A 1 88 ? -14.694 0.303 11.445 1.00 91.94 88 LYS A N 1
ATOM 705 C CA . LYS A 1 88 ? -15.712 -0.747 11.375 1.00 91.94 88 LYS A CA 1
ATOM 706 C C . LYS A 1 88 ? -15.480 -1.811 12.446 1.00 91.94 88 LYS A C 1
ATOM 708 O O . LYS A 1 88 ? -16.380 -2.086 13.231 1.00 91.94 88 LYS A O 1
ATOM 713 N N . TYR A 1 89 ? -14.246 -2.302 12.563 1.00 92.81 89 TYR A N 1
ATOM 714 C CA . TYR A 1 89 ? -13.855 -3.232 13.622 1.00 92.81 89 TYR A CA 1
ATOM 715 C C . TYR A 1 89 ? -14.181 -2.687 15.023 1.00 92.81 89 TYR A C 1
ATOM 717 O O . TYR A 1 89 ? -14.735 -3.396 15.861 1.00 92.81 89 TYR A O 1
ATOM 725 N N . SER A 1 90 ? -13.887 -1.408 15.277 1.00 91.75 90 SER A N 1
ATOM 726 C CA . SER A 1 90 ? -14.151 -0.772 16.575 1.00 91.75 90 SER A CA 1
ATOM 727 C C . SER A 1 90 ? -15.648 -0.675 16.892 1.00 91.75 90 SER A C 1
ATOM 729 O O . SER A 1 90 ? -16.031 -0.799 18.054 1.00 91.75 90 SER A O 1
ATOM 731 N N . GLN A 1 91 ? -16.491 -0.456 15.879 1.00 91.31 91 GLN A N 1
ATOM 732 C CA . GLN A 1 91 ? -17.951 -0.400 16.015 1.00 91.31 91 GLN A CA 1
ATOM 733 C C . GLN A 1 91 ? -18.582 -1.783 16.209 1.00 91.31 91 GLN A C 1
ATOM 735 O O . GLN A 1 91 ? -19.552 -1.900 16.949 1.00 91.31 91 GLN A O 1
ATOM 740 N N . GLU A 1 92 ? -18.037 -2.815 15.562 1.00 92.75 92 GLU A N 1
ATOM 741 C CA . GLU A 1 92 ? -18.502 -4.203 15.697 1.00 92.75 92 GLU A CA 1
ATOM 742 C C . GLU A 1 92 ? -18.075 -4.829 17.033 1.00 92.75 92 GLU A C 1
ATOM 744 O O . GLU A 1 92 ? -18.827 -5.597 17.626 1.00 92.75 92 GLU A O 1
ATOM 749 N N . THR A 1 93 ? -16.882 -4.482 17.529 1.00 92.19 93 THR A N 1
ATOM 750 C CA . THR A 1 93 ? -16.303 -5.093 18.740 1.00 92.19 93 THR A CA 1
ATOM 751 C C . THR A 1 93 ? -16.733 -4.385 20.025 1.00 92.19 93 THR A C 1
ATOM 753 O O . THR A 1 93 ? -16.899 -5.023 21.064 1.00 92.19 93 THR A O 1
ATOM 756 N N . PHE A 1 94 ? -16.899 -3.059 19.980 1.00 89.25 94 PHE A N 1
ATOM 757 C CA . PHE A 1 94 ? -17.158 -2.240 21.163 1.00 89.25 94 PHE A CA 1
ATOM 758 C C . PHE A 1 94 ? -18.323 -1.268 20.925 1.00 89.25 94 PHE A C 1
ATOM 760 O O . PHE A 1 94 ? -18.463 -0.741 19.819 1.00 89.25 94 PHE A O 1
ATOM 767 N N . PRO A 1 95 ? -19.118 -0.932 21.961 1.00 89.31 95 PRO A N 1
ATOM 768 C CA . PRO A 1 95 ? -20.119 0.127 21.873 1.00 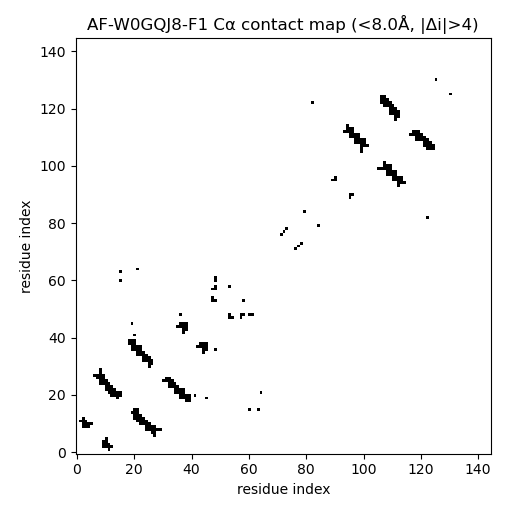89.31 95 PRO A CA 1
ATOM 769 C C . PRO A 1 95 ? -19.411 1.481 21.731 1.00 89.31 95 PRO A C 1
ATOM 771 O O . PRO A 1 95 ? -19.003 2.107 22.713 1.00 89.31 95 PRO A O 1
ATOM 774 N N . THR A 1 96 ? -19.230 1.900 20.482 1.00 91.50 96 THR A N 1
ATOM 775 C CA . THR A 1 96 ? -18.274 2.931 20.078 1.00 91.50 96 THR A CA 1
ATOM 776 C C . THR A 1 96 ? -18.950 4.144 19.453 1.00 91.50 96 THR A C 1
ATOM 778 O O . THR A 1 96 ? -19.832 4.011 18.610 1.00 91.50 96 THR A O 1
ATOM 781 N N . VAL A 1 97 ? -18.460 5.338 19.795 1.00 92.75 97 VAL A N 1
ATOM 782 C CA . VAL A 1 97 ? -18.838 6.612 19.168 1.00 92.75 97 VAL A CA 1
ATOM 783 C C . VAL A 1 97 ? -17.623 7.237 18.487 1.00 92.75 97 VAL A C 1
ATOM 785 O O . VAL A 1 97 ? -16.549 7.340 19.082 1.00 92.75 97 VAL A O 1
ATOM 788 N N . ILE A 1 98 ? -17.800 7.682 17.242 1.00 92.44 98 ILE A N 1
ATOM 789 C CA . ILE A 1 98 ? -16.773 8.388 16.466 1.00 92.44 98 ILE A CA 1
ATOM 790 C C . ILE A 1 98 ? -17.057 9.884 16.535 1.00 92.44 98 ILE A C 1
ATOM 792 O O . ILE A 1 98 ? -18.158 10.323 16.207 1.00 92.44 98 ILE A O 1
ATOM 796 N N . GLU A 1 99 ? -16.057 10.681 16.894 1.00 92.44 99 GLU A N 1
ATOM 797 C CA . GLU A 1 99 ? -16.176 12.138 16.938 1.00 92.44 99 GLU A CA 1
ATOM 798 C C . GLU A 1 99 ? -15.076 12.802 16.100 1.00 92.44 99 GLU A C 1
ATOM 800 O O . GLU A 1 99 ? -13.978 12.274 15.924 1.00 92.44 99 GLU A O 1
ATOM 805 N N . LYS A 1 100 ? -15.378 13.989 15.565 1.00 92.06 100 LYS A N 1
ATOM 806 C CA . LYS A 1 100 ? -14.426 14.871 14.878 1.00 92.06 100 LYS A CA 1
ATOM 807 C C . LYS A 1 100 ? -14.299 16.181 15.664 1.00 92.06 100 LYS A C 1
ATOM 809 O O . LYS A 1 100 ? -14.897 17.181 15.266 1.00 92.06 100 LYS A O 1
ATOM 814 N N . PRO A 1 101 ? -13.570 16.198 16.794 1.00 89.06 101 PRO A N 1
ATOM 815 C CA . PRO A 1 101 ? -13.600 17.348 17.698 1.00 89.06 101 PRO A CA 1
ATOM 816 C C . PRO A 1 101 ? -12.879 18.575 17.118 1.00 89.06 101 PRO A C 1
ATOM 818 O O . PRO A 1 101 ? -13.175 19.711 17.487 1.00 89.06 101 PRO A O 1
ATOM 821 N N . TRP A 1 102 ? -11.951 18.382 16.173 1.00 91.31 102 TRP A N 1
ATOM 822 C CA . TRP A 1 102 ? -11.162 19.469 15.594 1.00 91.31 102 TRP A CA 1
ATOM 823 C C . TRP A 1 102 ? -11.725 19.959 14.256 1.00 91.31 102 TRP A C 1
ATOM 825 O O . TRP A 1 102 ? -11.499 19.345 13.216 1.00 91.31 102 TRP A O 1
ATOM 835 N N . LYS A 1 103 ? -12.345 21.148 14.252 1.00 90.50 103 LYS A N 1
ATOM 836 C CA . LYS A 1 103 ? -12.857 21.801 13.026 1.00 90.50 103 LYS A CA 1
ATOM 837 C C . LYS A 1 103 ? -11.778 22.042 11.962 1.00 90.50 103 LYS A C 1
ATOM 839 O O . LYS A 1 103 ? -12.043 21.906 10.774 1.00 90.50 103 LYS A O 1
ATOM 844 N N . LYS A 1 104 ? -10.552 22.373 12.387 1.00 92.94 104 LYS A N 1
ATOM 845 C CA . LYS A 1 104 ? -9.411 22.621 11.486 1.00 92.94 104 LYS A CA 1
ATOM 846 C C . LYS A 1 104 ? -8.891 21.342 10.814 1.00 92.94 104 LYS A C 1
ATOM 848 O O . LYS A 1 104 ? -8.300 21.415 9.742 1.00 92.94 104 LYS A O 1
ATOM 853 N N . TRP A 1 105 ? -9.106 20.177 11.426 1.00 89.62 105 TRP A N 1
ATOM 854 C CA . TRP A 1 105 ? -8.515 18.909 10.998 1.00 89.62 105 TRP A CA 1
ATOM 855 C C . TRP A 1 105 ? -9.607 17.882 10.688 1.00 89.62 105 TRP A C 1
ATOM 857 O O . TRP A 1 105 ? -9.812 16.927 11.427 1.00 89.62 105 TRP A O 1
ATOM 867 N N . LEU A 1 106 ? -10.294 18.058 9.555 1.00 87.44 106 LEU A N 1
ATOM 868 C CA . LEU A 1 106 ? -11.475 17.260 9.173 1.00 87.44 106 LEU A CA 1
ATOM 869 C C . LEU A 1 106 ? -11.222 15.747 9.037 1.00 87.44 106 LEU A C 1
ATOM 871 O O . LEU A 1 106 ? -12.161 14.951 9.109 1.00 87.44 106 LEU A O 1
ATOM 875 N N . LYS A 1 107 ? -9.963 15.349 8.821 1.00 87.69 107 LYS A N 1
ATOM 876 C CA . LYS A 1 107 ? -9.547 13.941 8.732 1.00 87.69 107 LYS A CA 1
ATOM 877 C C . LYS A 1 107 ? -9.310 13.303 10.103 1.00 87.69 107 LYS A C 1
ATOM 879 O O . LYS A 1 107 ? -9.213 12.080 10.183 1.00 87.69 107 LYS A O 1
ATOM 884 N N . TYR A 1 108 ? -9.207 14.109 11.161 1.00 92.56 108 TYR A N 1
ATOM 885 C CA . TYR A 1 108 ? -8.874 13.621 12.491 1.00 92.56 108 TYR A CA 1
ATOM 886 C C . TYR A 1 108 ? -10.142 13.144 13.180 1.00 92.56 108 TYR A C 1
ATOM 888 O O . TYR A 1 108 ? -11.174 13.818 13.144 1.00 92.56 108 TYR A O 1
ATOM 896 N N . LYS A 1 109 ? -10.066 11.962 13.785 1.00 93.50 109 LYS A N 1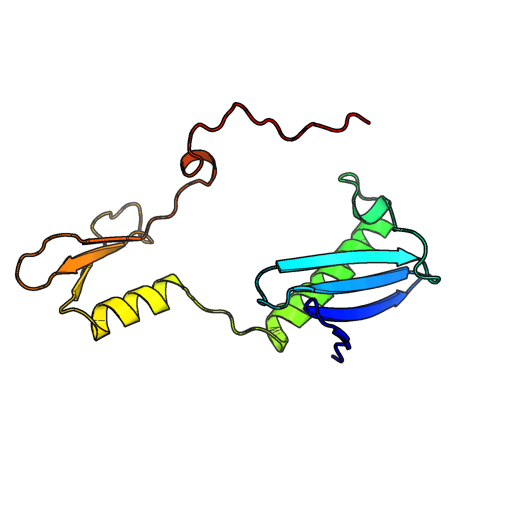
ATOM 897 C CA . LYS A 1 109 ? -11.209 11.313 14.426 1.00 93.50 109 LYS A CA 1
ATOM 898 C C . LYS A 1 109 ? -10.783 10.747 15.768 1.00 93.50 109 LYS A C 1
ATOM 900 O O . LYS A 1 109 ? -9.729 10.124 15.858 1.00 93.50 109 LYS A O 1
ATOM 905 N N . THR A 1 110 ? -11.608 10.927 16.784 1.00 93.75 110 THR A N 1
ATOM 906 C CA . THR A 1 110 ? -11.477 10.235 18.067 1.00 93.75 110 THR A CA 1
ATOM 907 C C . THR A 1 110 ? -12.480 9.100 18.124 1.00 93.75 110 THR A C 1
ATOM 909 O O . THR A 1 110 ? -13.568 9.183 17.548 1.00 93.75 110 THR A O 1
ATOM 912 N N . ILE A 1 111 ? -12.098 8.033 18.816 1.00 94.25 111 ILE A N 1
ATOM 913 C CA . ILE A 1 111 ? -12.987 6.925 19.131 1.00 94.25 111 ILE A CA 1
ATOM 914 C C . ILE A 1 111 ? -13.228 6.910 20.638 1.00 94.25 111 ILE A C 1
ATOM 916 O O . ILE A 1 111 ? -12.273 6.920 21.424 1.00 94.25 111 ILE A O 1
ATOM 920 N N . LYS A 1 112 ? -14.504 6.899 21.034 1.00 94.25 112 LYS A N 1
ATOM 921 C CA . LYS A 1 112 ? -14.939 6.894 22.432 1.00 94.25 112 LYS A CA 1
ATOM 922 C C . LYS A 1 112 ? -15.777 5.676 22.756 1.00 94.25 112 LYS A C 1
ATOM 924 O O . LYS A 1 112 ? -16.509 5.173 21.905 1.00 94.25 112 LYS A O 1
ATOM 929 N N . VAL A 1 113 ? -15.734 5.270 24.017 1.00 91.38 113 VAL A N 1
ATOM 930 C CA . VAL A 1 113 ? -16.689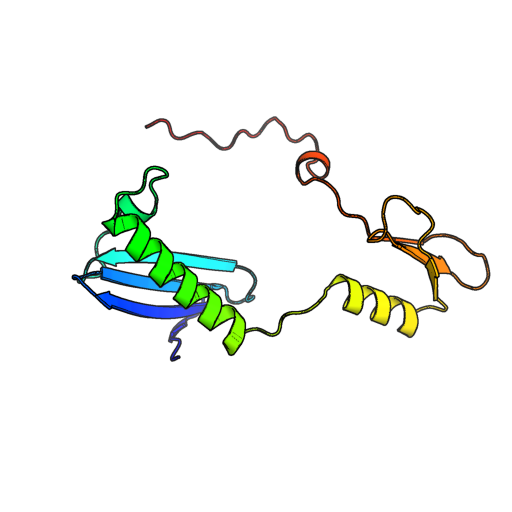 4.305 24.559 1.00 91.38 113 VAL A CA 1
ATOM 931 C C . VAL A 1 113 ? -18.026 5.005 24.813 1.00 91.38 113 VAL A C 1
ATOM 933 O O . VAL A 1 113 ? -18.065 6.037 25.482 1.00 91.38 113 VAL A O 1
ATOM 936 N N . ALA A 1 114 ? -19.126 4.443 24.311 1.00 90.06 114 ALA A N 1
ATOM 937 C CA . ALA A 1 114 ? -20.445 5.079 24.335 1.00 90.06 114 ALA A CA 1
ATOM 938 C C . ALA A 1 114 ? -20.973 5.368 25.753 1.00 90.06 114 ALA A C 1
ATOM 940 O O . ALA A 1 114 ? -21.630 6.380 25.964 1.00 90.06 114 ALA A O 1
ATOM 941 N N . HIS A 1 115 ? -20.677 4.508 26.735 1.00 89.00 115 HIS A N 1
ATOM 942 C CA . HIS A 1 115 ? -21.277 4.613 28.071 1.00 89.00 115 HIS A CA 1
ATOM 943 C C . HIS A 1 115 ? -20.572 5.601 29.016 1.00 89.00 115 HIS A C 1
ATOM 945 O O . HIS A 1 115 ? -21.178 6.046 29.984 1.00 89.00 115 HIS A O 1
ATOM 951 N N . ASN A 1 116 ? -19.297 5.937 28.784 1.00 90.25 116 ASN A N 1
ATOM 952 C CA . ASN A 1 116 ? -18.537 6.839 29.666 1.00 90.25 116 ASN A CA 1
ATOM 953 C C . ASN A 1 116 ? -17.790 7.957 28.922 1.00 90.25 116 ASN A C 1
ATOM 955 O O . ASN A 1 116 ? -17.066 8.728 29.550 1.00 90.25 116 ASN A O 1
ATOM 959 N N . ASN A 1 117 ? -17.941 8.036 27.597 1.00 87.81 117 ASN A N 1
ATOM 960 C CA . ASN A 1 117 ? -17.312 9.025 26.722 1.00 87.81 117 ASN A CA 1
ATOM 961 C C . ASN A 1 117 ? -15.775 9.087 26.803 1.00 87.81 117 ASN A C 1
ATOM 963 O O . ASN A 1 117 ? -15.173 10.052 26.322 1.00 87.81 117 ASN A O 1
ATOM 967 N N . LYS A 1 118 ? -15.110 8.069 27.365 1.00 91.38 118 LYS A N 1
ATOM 968 C CA . LYS A 1 118 ? -13.646 8.020 27.428 1.00 91.38 118 LYS A CA 1
ATOM 969 C C . LYS A 1 118 ? -13.073 7.692 26.058 1.00 91.38 118 LYS A C 1
ATOM 971 O O . LYS A 1 118 ? -13.539 6.774 25.381 1.00 91.38 118 LYS A O 1
ATOM 976 N N . TRP A 1 119 ? -12.057 8.452 25.661 1.00 93.00 119 TRP A N 1
ATOM 977 C CA . TRP A 1 119 ? -11.307 8.201 24.434 1.00 93.00 119 TRP A CA 1
ATOM 978 C C . TRP A 1 119 ? -10.420 6.979 24.626 1.00 93.00 119 TRP A C 1
ATOM 980 O O . TRP A 1 119 ? -9.781 6.841 25.668 1.00 93.00 119 TRP A O 1
ATOM 990 N N . TYR A 1 120 ? -10.351 6.129 23.610 1.00 92.81 120 TYR A N 1
ATOM 991 C CA . TYR A 1 120 ? -9.440 4.983 23.611 1.00 92.81 120 TYR A CA 1
ATOM 992 C C . TYR A 1 120 ? -8.638 4.845 22.314 1.00 92.81 120 TYR A C 1
ATOM 994 O O . TYR A 1 120 ? -7.658 4.108 22.282 1.00 92.81 120 TYR A O 1
ATOM 1002 N N . ALA A 1 121 ? -9.010 5.567 21.254 1.00 92.75 121 ALA A N 1
ATOM 1003 C CA . ALA A 1 121 ? -8.230 5.622 20.025 1.00 92.75 121 ALA A CA 1
ATOM 1004 C C . ALA A 1 121 ? -8.353 6.982 19.329 1.00 92.75 121 ALA A C 1
ATOM 1006 O O . ALA A 1 121 ? -9.316 7.734 19.518 1.00 92.75 121 ALA A O 1
ATOM 1007 N N . LEU A 1 122 ? -7.345 7.286 18.514 1.00 93.88 122 LEU A N 1
ATOM 1008 C CA . LEU A 1 122 ? -7.195 8.541 17.794 1.00 93.88 122 LEU A CA 1
ATOM 1009 C C . LEU A 1 122 ? -6.631 8.262 16.396 1.00 93.88 122 LEU A C 1
ATOM 1011 O O . LEU A 1 122 ? -5.566 7.669 16.259 1.00 93.88 122 LEU A O 1
ATOM 1015 N N . PHE A 1 123 ? -7.320 8.742 15.364 1.00 92.56 123 PHE A N 1
ATOM 1016 C CA . PHE A 1 123 ? -6.822 8.760 13.993 1.00 92.56 123 PHE A CA 1
ATOM 1017 C C . PHE A 1 123 ? -6.388 10.171 13.625 1.00 92.56 123 PHE A C 1
ATOM 1019 O O . PHE A 1 123 ? -7.217 11.084 13.598 1.00 92.56 123 PHE A O 1
ATOM 1026 N N . ILE A 1 124 ? -5.104 10.342 13.323 1.00 91.69 124 ILE A N 1
ATOM 1027 C CA . ILE A 1 124 ? -4.498 11.623 12.954 1.00 91.69 124 ILE A CA 1
ATOM 1028 C C . ILE A 1 124 ? -3.477 11.434 11.836 1.00 91.69 124 ILE A C 1
ATOM 1030 O O . ILE A 1 124 ? -2.830 10.393 11.741 1.00 91.69 124 ILE A O 1
ATOM 1034 N N . ASN A 1 125 ? -3.293 12.471 11.021 1.00 88.19 125 ASN A N 1
ATOM 1035 C CA . ASN A 1 125 ? -2.188 12.516 10.069 1.00 88.19 125 ASN A CA 1
ATOM 1036 C C . ASN A 1 125 ? -0.976 13.115 10.774 1.00 88.19 125 ASN A C 1
ATOM 1038 O O . ASN A 1 125 ? -0.982 14.286 11.147 1.00 88.19 125 ASN A O 1
ATOM 1042 N N . VAL A 1 126 ? 0.072 12.322 10.947 1.00 86.00 126 VAL A N 1
ATOM 1043 C CA . VAL A 1 126 ? 1.298 12.774 11.604 1.00 86.00 126 VAL A CA 1
ATOM 1044 C C . VAL A 1 126 ? 2.401 12.895 10.558 1.00 86.00 126 VAL A C 1
ATOM 1046 O O . VAL A 1 126 ? 2.604 11.956 9.786 1.00 86.00 126 VAL A O 1
ATOM 1049 N N . PRO A 1 127 ? 3.132 14.022 10.500 1.00 83.94 127 PRO A N 1
ATOM 1050 C CA . PRO A 1 127 ? 4.333 14.102 9.683 1.00 83.94 127 PRO A CA 1
ATOM 1051 C C . PRO A 1 127 ? 5.324 13.006 10.083 1.00 83.94 127 PRO A C 1
ATOM 1053 O O . PRO A 1 127 ? 5.619 12.851 11.265 1.00 83.94 127 PRO A O 1
ATOM 1056 N N . TYR A 1 128 ? 5.886 12.285 9.112 1.00 76.81 128 TYR A N 1
ATOM 1057 C CA . TYR A 1 128 ? 6.741 11.121 9.381 1.00 76.81 128 TYR A CA 1
ATOM 1058 C C . TYR A 1 128 ? 7.908 11.412 10.343 1.00 76.81 128 TYR A C 1
ATOM 1060 O O . TYR A 1 128 ? 8.209 10.610 11.221 1.00 76.81 128 TYR A O 1
ATOM 1068 N N . HIS A 1 129 ? 8.513 12.600 10.254 1.00 80.94 129 HIS A N 1
ATOM 1069 C CA . HIS A 1 129 ? 9.603 13.020 11.144 1.00 80.94 129 HIS A CA 1
ATOM 1070 C C . HIS A 1 129 ? 9.203 13.114 12.630 1.00 80.94 129 HIS A C 1
ATOM 1072 O O . HIS A 1 129 ? 10.075 13.148 13.488 1.00 80.94 129 HIS A O 1
ATOM 1078 N N . LYS A 1 130 ? 7.903 13.175 12.951 1.00 82.69 130 LYS A N 1
ATOM 1079 C CA . LYS A 1 130 ? 7.381 13.165 14.328 1.00 82.69 130 LYS A CA 1
ATOM 1080 C C . LYS A 1 130 ? 7.134 11.752 14.869 1.00 82.69 130 LYS A C 1
ATOM 1082 O O . LYS A 1 130 ? 6.910 11.615 16.064 1.00 82.69 130 LYS A O 1
ATOM 1087 N N . LEU A 1 131 ? 7.134 10.732 14.006 1.00 76.12 131 LEU A N 1
ATOM 1088 C CA . LEU A 1 131 ? 6.942 9.326 14.384 1.00 76.12 131 LEU A CA 1
ATOM 1089 C C . LEU A 1 131 ? 8.258 8.608 14.686 1.00 76.12 131 LEU A C 1
ATOM 1091 O O . LEU A 1 131 ? 8.236 7.498 15.207 1.00 76.12 131 LEU A O 1
ATOM 1095 N N . GLN A 1 132 ? 9.396 9.218 14.353 1.00 74.06 132 GLN A N 1
ATOM 1096 C CA . GLN A 1 132 ? 10.692 8.647 14.680 1.00 74.06 132 GLN A CA 1
ATOM 1097 C C . GLN A 1 132 ? 10.927 8.811 16.187 1.00 74.06 132 GLN A C 1
ATOM 1099 O O . GLN A 1 132 ? 10.959 9.948 16.669 1.00 74.06 132 GLN A O 1
ATOM 1104 N N . PRO A 1 133 ? 11.123 7.715 16.944 1.00 58.53 133 PRO A N 1
ATOM 1105 C CA . PRO A 1 133 ? 11.808 7.824 18.221 1.00 58.53 133 PRO A CA 1
ATOM 1106 C C . PRO A 1 133 ? 13.152 8.499 17.936 1.00 58.53 133 PRO A C 1
ATOM 1108 O O . PRO A 1 133 ? 13.729 8.273 16.873 1.00 58.53 133 PRO A O 1
ATOM 1111 N N . ASN A 1 134 ? 13.674 9.316 18.847 1.00 54.19 134 ASN A N 1
ATOM 1112 C CA . ASN A 1 134 ? 15.051 9.802 18.751 1.00 54.19 134 ASN A CA 1
ATOM 1113 C C . ASN A 1 134 ? 16.038 8.612 18.817 1.00 54.19 134 ASN A C 1
ATOM 1115 O O . ASN A 1 134 ? 16.680 8.384 19.832 1.00 54.19 134 ASN A O 1
ATOM 1119 N N . SER A 1 135 ? 16.190 7.851 17.735 1.00 48.50 135 SER A N 1
ATOM 1120 C CA . SER A 1 135 ? 17.303 6.939 17.473 1.00 48.50 135 SER A CA 1
ATOM 1121 C C . SER A 1 135 ? 18.262 7.595 16.479 1.00 48.50 135 SER A C 1
ATOM 1123 O O . SER A 1 135 ? 18.797 6.961 15.570 1.00 48.50 135 SER A O 1
ATOM 1125 N N . ALA A 1 136 ? 18.494 8.896 16.660 1.00 46.28 136 ALA A N 1
ATOM 1126 C CA . ALA A 1 136 ? 19.454 9.697 15.911 1.00 46.28 136 ALA A CA 1
ATOM 1127 C C . ALA A 1 136 ? 20.917 9.369 16.277 1.00 46.28 136 ALA A C 1
ATOM 1129 O O . ALA A 1 136 ? 21.742 10.270 16.344 1.00 46.28 136 ALA A O 1
ATOM 1130 N N . ASN A 1 137 ? 21.242 8.086 16.472 1.00 43.19 137 ASN A N 1
ATOM 1131 C CA . ASN A 1 137 ? 22.612 7.563 16.522 1.00 43.19 137 ASN A CA 1
ATOM 1132 C C . ASN A 1 137 ? 22.837 6.356 15.597 1.00 43.19 137 ASN A C 1
ATOM 1134 O O . ASN A 1 137 ? 23.837 5.658 15.717 1.00 43.19 137 ASN A O 1
ATOM 1138 N N . THR A 1 138 ? 21.976 6.134 14.607 1.00 45.25 138 THR A N 1
ATOM 1139 C CA . THR A 1 138 ? 22.336 5.318 13.439 1.00 45.25 138 THR A CA 1
ATOM 1140 C C . THR A 1 138 ? 21.984 6.093 12.183 1.00 45.25 138 THR A C 1
ATOM 1142 O O . THR A 1 138 ? 20.917 5.952 11.593 1.00 45.25 138 THR A O 1
ATOM 1145 N N . ARG A 1 139 ? 22.910 6.967 11.770 1.00 35.81 139 ARG A N 1
ATOM 1146 C CA . ARG A 1 139 ? 22.955 7.408 10.374 1.00 35.81 139 ARG A CA 1
ATOM 1147 C C . ARG A 1 139 ? 23.113 6.132 9.536 1.00 35.81 139 ARG A C 1
ATOM 1149 O O . ARG A 1 139 ? 24.101 5.432 9.760 1.00 35.81 139 ARG A O 1
ATOM 1156 N N . PRO A 1 140 ? 22.217 5.797 8.593 1.00 36.50 140 PRO A N 1
ATOM 1157 C CA . PRO A 1 140 ? 22.603 4.858 7.554 1.00 36.50 140 PRO A CA 1
ATOM 1158 C C . PRO A 1 140 ? 23.808 5.481 6.850 1.00 36.50 140 PRO A C 1
ATOM 1160 O O . PRO A 1 140 ? 23.774 6.662 6.484 1.00 36.50 140 PRO A O 1
ATOM 1163 N N . ALA A 1 141 ? 24.901 4.723 6.775 1.00 35.41 141 ALA A N 1
ATOM 1164 C CA . ALA A 1 141 ? 26.116 5.133 6.099 1.00 35.41 141 ALA A CA 1
ATOM 1165 C C . ALA A 1 141 ? 25.740 5.673 4.716 1.00 35.41 141 ALA A C 1
ATOM 1167 O O . ALA A 1 141 ? 25.255 4.948 3.850 1.00 35.41 141 ALA A O 1
ATOM 1168 N N . GLN A 1 142 ? 25.922 6.978 4.539 1.00 33.47 142 GLN A N 1
ATOM 1169 C CA . GLN A 1 142 ? 26.003 7.578 3.223 1.00 33.47 142 GLN A CA 1
ATOM 1170 C C . GLN A 1 142 ? 27.238 6.945 2.580 1.00 33.47 142 GLN A C 1
ATOM 1172 O O . GLN A 1 142 ? 28.365 7.301 2.929 1.00 33.47 142 GLN A O 1
ATOM 1177 N N . LEU A 1 143 ? 27.034 5.964 1.701 1.00 37.97 143 LEU A N 1
ATOM 1178 C CA . LEU A 1 143 ? 28.031 5.608 0.702 1.00 37.97 143 LEU A CA 1
ATOM 1179 C C . LEU A 1 143 ? 28.216 6.860 -0.154 1.00 37.97 143 LEU A C 1
ATOM 1181 O O . LEU A 1 143 ? 27.361 7.213 -0.962 1.00 37.97 143 LEU A O 1
ATOM 1185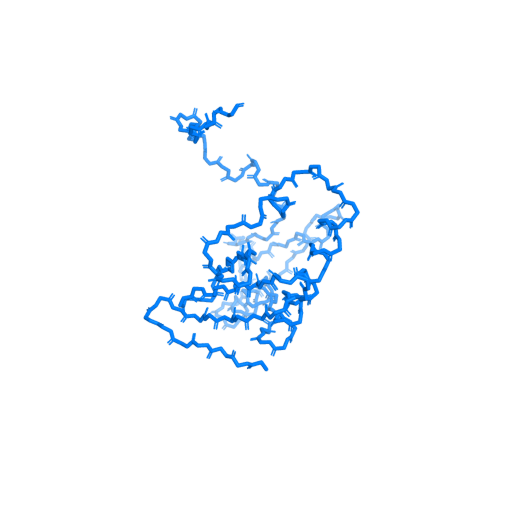 N N . LYS A 1 144 ? 29.298 7.583 0.135 1.00 33.44 144 LYS A N 1
ATOM 1186 C CA . LYS A 1 144 ? 29.809 8.649 -0.715 1.00 33.44 144 LYS A CA 1
ATOM 1187 C C . LYS A 1 144 ? 30.166 8.016 -2.062 1.00 33.44 144 LYS A C 1
ATOM 1189 O O . LYS A 1 144 ? 30.993 7.108 -2.090 1.00 33.44 144 LYS A O 1
ATOM 1194 N N . SER A 1 145 ? 29.537 8.492 -3.131 1.00 35.59 145 SER A N 1
ATOM 1195 C CA . SER A 1 145 ? 30.177 8.590 -4.444 1.00 35.59 145 SER A CA 1
ATOM 1196 C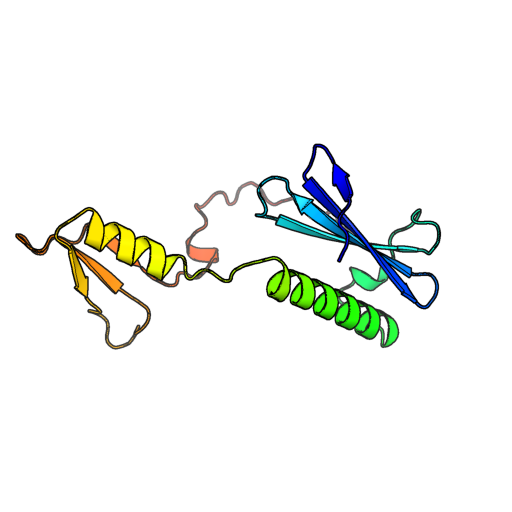 C . SER A 1 145 ? 30.843 9.953 -4.530 1.00 35.59 145 SER A C 1
ATOM 1198 O O . SER A 1 145 ? 30.112 10.931 -4.233 1.00 35.59 145 SER A O 1
#

pLDDT: mean 85.0, std 14.48, range [33.44, 94.81]

Secondary structure (DSSP, 8-state):
---EEETTEEEEEEEEETTEEEEEEEETTS--EEEEEEETTS-SB-GGGT-SSPPHHHHHHHHHHHHHHHHHHHHT-----HHHHHHHHHHHHS-EEEE---TT-TT-EEEEETTT--EEEEE----GGGTS-S-TT--------

Foldseek 3Di:
DDWDQDPQATWDWDDPDPQKIKIWGQGPVRPDIDIFIAGNVNPDTPVQCVDPDHDPVSVVVVVSVVVVVVVCCVPVHDDDDPVVVVVVVCVVPACWDKDDPDPVANQKIFIAHPPPRDTDDIDDDDDPVVVDDPPVPDDPDPPDD

Radius of gyration: 22.12 Å; Cα contacts (8 Å, |Δi|>4): 165; chains: 1; bounding box: 52×42×56 Å

Sequence (145 aa):
MEFINNQEGLILIKTLGNDLNVVIKIDKDFIKIKVDVLDSQMTELFQSFYTKTATTYSAQVKTKVNDLINEILEVCFIKTDLQEKLIKYSQETFPTVIEKPWKKWLKYKTIKVAHNNKWYALFINVPYHKLQPNSANTRPAQLKS

InterPro domains:
  IPR038056 YjbR-like superfamily [G3DSA:3.90.1150.30] (82-144)